Protein AF-A0A2Z4WES2-F1 (afdb_monomer_lite)

Foldseek 3Di:
DFDDDPNDRDPPLNVLVVVLVVLVVVLVVLVCCCPVVVDPDDPVVSVVSVVVSVVSVVVSVVD

Structure (mmCIF, N/CA/C/O backbone):
data_AF-A0A2Z4WES2-F1
#
_entry.id   AF-A0A2Z4WES2-F1
#
loop_
_atom_site.group_PDB
_atom_site.id
_atom_site.type_symbol
_atom_site.label_atom_id
_atom_site.label_alt_id
_atom_site.label_comp_id
_atom_site.label_asym_id
_atom_site.label_entity_id
_atom_site.label_seq_id
_atom_site.pdbx_PDB_ins_code
_atom_site.Cartn_x
_atom_site.Cartn_y
_atom_site.Cartn_z
_atom_site.occupancy
_atom_site.B_iso_or_equiv
_atom_site.auth_seq_id
_atom_site.auth_comp_id
_atom_site.auth_asym_id
_atom_site.auth_atom_id
_atom_site.pdbx_PDB_model_num
ATOM 1 N N . MET A 1 1 ? 17.168 2.018 -12.393 1.00 51.66 1 MET A N 1
ATOM 2 C CA . MET A 1 1 ? 17.907 0.751 -12.594 1.00 51.66 1 MET A CA 1
ATOM 3 C C . MET A 1 1 ? 17.030 -0.217 -13.394 1.00 51.66 1 MET A C 1
ATOM 5 O O . MET A 1 1 ? 15.847 -0.320 -13.104 1.00 51.66 1 MET A O 1
ATOM 9 N N . LYS A 1 2 ? 17.536 -0.875 -14.453 1.00 47.78 2 LYS A N 1
ATOM 10 C CA . LYS A 1 2 ? 16.723 -1.810 -15.264 1.00 47.78 2 LYS A CA 1
ATOM 11 C C . LYS A 1 2 ? 16.725 -3.201 -14.620 1.00 47.78 2 LYS A C 1
ATOM 13 O O . LYS A 1 2 ? 17.773 -3.838 -14.573 1.00 47.78 2 LYS A O 1
ATOM 18 N N . ILE A 1 3 ? 15.572 -3.668 -14.143 1.00 59.00 3 ILE A N 1
ATOM 19 C CA . ILE A 1 3 ? 15.410 -5.015 -13.578 1.00 59.00 3 ILE A CA 1
ATOM 20 C C . ILE A 1 3 ? 14.886 -5.923 -14.701 1.00 59.00 3 ILE A C 1
ATOM 22 O O . ILE A 1 3 ? 13.814 -5.678 -15.250 1.00 59.00 3 ILE A O 1
ATOM 26 N N . LYS A 1 4 ? 15.650 -6.953 -15.082 1.00 52.78 4 LYS A N 1
ATOM 27 C CA . LYS A 1 4 ? 15.202 -7.968 -16.050 1.00 52.78 4 LYS A CA 1
ATOM 28 C C . LYS A 1 4 ? 14.457 -9.073 -15.304 1.00 52.78 4 LYS A C 1
ATOM 30 O O . LYS A 1 4 ? 15.065 -9.778 -14.506 1.00 52.78 4 LYS A O 1
ATOM 35 N N . ILE A 1 5 ? 13.166 -9.229 -15.588 1.00 61.22 5 ILE A N 1
ATOM 36 C CA . ILE A 1 5 ? 12.357 -10.369 -15.142 1.00 61.22 5 ILE A CA 1
ATOM 37 C C . ILE A 1 5 ? 11.832 -11.050 -16.405 1.00 61.22 5 ILE A C 1
ATOM 39 O O . ILE A 1 5 ? 11.181 -10.408 -17.226 1.00 61.22 5 ILE A O 1
ATOM 43 N N . ASP A 1 6 ? 12.160 -12.331 -16.565 1.00 49.44 6 ASP A N 1
ATOM 44 C CA . ASP A 1 6 ? 11.563 -13.237 -17.556 1.00 49.44 6 ASP A CA 1
ATOM 45 C C . ASP A 1 6 ? 11.502 -12.668 -18.995 1.00 49.44 6 ASP A C 1
ATOM 47 O O . ASP A 1 6 ? 10.448 -12.526 -19.613 1.00 49.44 6 ASP A O 1
ATOM 51 N N . ASN A 1 7 ? 12.666 -12.256 -19.514 1.00 54.94 7 ASN A N 1
ATOM 52 C CA . ASN A 1 7 ? 12.877 -11.704 -20.865 1.00 54.94 7 ASN A CA 1
ATOM 53 C C . ASN A 1 7 ? 12.138 -10.399 -21.224 1.00 54.94 7 ASN A C 1
ATOM 55 O O . ASN A 1 7 ? 12.304 -9.905 -22.341 1.00 54.94 7 ASN A O 1
ATOM 59 N N . LYS A 1 8 ? 11.398 -9.777 -20.299 1.00 55.56 8 LYS A N 1
ATOM 60 C CA . LYS A 1 8 ? 10.827 -8.434 -20.480 1.00 55.56 8 LYS A CA 1
ATOM 61 C C . LYS A 1 8 ? 11.659 -7.388 -19.740 1.00 55.56 8 LYS A C 1
ATOM 63 O O . LYS A 1 8 ? 11.981 -7.538 -18.561 1.00 55.56 8 LYS A O 1
ATOM 68 N N . GLU A 1 9 ? 11.998 -6.298 -20.431 1.00 60.84 9 GLU A N 1
ATOM 69 C CA . GLU A 1 9 ? 12.510 -5.094 -19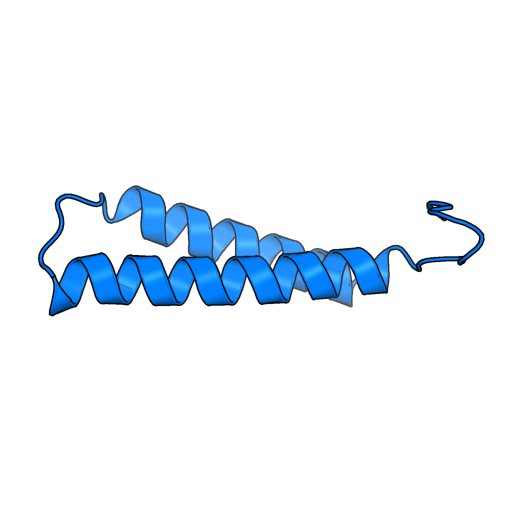.770 1.00 60.84 9 GLU A CA 1
ATOM 70 C C . GLU A 1 9 ? 11.350 -4.426 -19.031 1.00 60.84 9 GLU A C 1
ATOM 72 O O . GLU A 1 9 ? 10.591 -3.644 -19.601 1.00 60.84 9 GLU A O 1
ATOM 77 N N . ILE A 1 10 ? 11.182 -4.764 -17.755 1.00 68.31 10 ILE A N 1
ATOM 78 C CA . ILE A 1 10 ? 10.222 -4.074 -16.906 1.00 68.31 10 ILE A CA 1
ATOM 79 C C . ILE A 1 10 ? 10.900 -2.797 -16.419 1.00 68.31 10 ILE A C 1
ATOM 81 O O . ILE A 1 10 ? 11.913 -2.826 -15.718 1.00 68.31 10 ILE A O 1
ATOM 85 N N . SER A 1 11 ? 10.351 -1.654 -16.829 1.00 69.50 11 SER A N 1
ATOM 86 C CA . SER A 1 11 ? 10.808 -0.365 -16.322 1.00 69.50 11 SER A CA 1
ATOM 87 C C . SER A 1 11 ? 10.553 -0.293 -14.818 1.00 69.50 11 SER A C 1
ATOM 89 O O . SER A 1 11 ? 9.489 -0.685 -14.338 1.00 69.50 11 SER A O 1
ATOM 91 N N . GLU A 1 12 ? 11.506 0.256 -14.072 1.00 73.69 12 GLU A N 1
ATOM 92 C CA . GLU A 1 12 ? 11.390 0.516 -12.633 1.00 73.69 12 GLU A CA 1
ATOM 93 C C . GLU A 1 12 ? 10.106 1.299 -12.311 1.00 73.69 12 GLU A C 1
ATOM 95 O O . GLU A 1 12 ? 9.415 1.009 -11.339 1.00 73.69 12 GLU A O 1
ATOM 100 N N . LYS A 1 13 ? 9.697 2.190 -13.221 1.00 79.00 13 LYS A N 1
ATOM 101 C CA . LYS A 1 13 ? 8.429 2.924 -13.167 1.00 79.00 13 LYS A CA 1
ATOM 102 C C . LYS A 1 13 ? 7.194 2.021 -13.205 1.00 79.00 13 LYS A C 1
ATOM 104 O O . LYS A 1 13 ? 6.216 2.281 -12.512 1.00 79.00 13 LYS A O 1
ATOM 109 N N . MET A 1 14 ? 7.231 0.947 -13.993 1.00 81.25 14 MET A N 1
ATOM 110 C CA . MET A 1 14 ? 6.131 -0.015 -14.091 1.00 81.25 14 MET A CA 1
ATOM 111 C C . MET A 1 14 ? 5.992 -0.826 -12.796 1.00 81.25 14 MET A C 1
ATOM 113 O O . MET A 1 14 ? 4.875 -1.030 -12.328 1.00 81.25 14 MET A O 1
ATOM 117 N N . ILE A 1 15 ? 7.113 -1.211 -12.175 1.00 83.88 15 ILE A N 1
ATOM 118 C CA . ILE A 1 15 ? 7.126 -1.892 -10.868 1.00 83.88 15 ILE A CA 1
ATOM 119 C C . ILE A 1 15 ? 6.616 -0.951 -9.777 1.00 83.88 15 ILE A C 1
ATOM 121 O O . ILE A 1 15 ? 5.762 -1.336 -8.985 1.00 83.88 15 ILE A O 1
ATOM 125 N N . LEU A 1 16 ? 7.091 0.296 -9.757 1.00 85.56 16 LEU A N 1
ATOM 126 C CA . LEU A 1 16 ? 6.661 1.288 -8.775 1.00 85.56 16 LEU A CA 1
ATOM 127 C C . LEU A 1 16 ? 5.165 1.603 -8.898 1.00 85.56 16 LEU A C 1
ATOM 129 O O . LEU A 1 16 ? 4.476 1.641 -7.882 1.00 85.56 16 LEU A O 1
ATOM 133 N N . ASN A 1 17 ? 4.639 1.734 -10.118 1.00 85.75 17 ASN A N 1
ATOM 134 C CA . ASN A 1 17 ? 3.202 1.907 -10.347 1.00 85.75 17 ASN A CA 1
ATOM 135 C C . ASN A 1 17 ? 2.386 0.686 -9.905 1.00 85.75 17 ASN A C 1
ATOM 137 O O . ASN A 1 17 ? 1.314 0.845 -9.322 1.00 85.75 17 ASN A O 1
ATOM 141 N N . PHE A 1 18 ? 2.890 -0.528 -10.143 1.00 87.19 18 PHE A N 1
ATOM 142 C CA . PHE A 1 18 ? 2.246 -1.751 -9.669 1.00 87.19 18 PHE A CA 1
ATOM 143 C C . PHE A 1 18 ? 2.209 -1.810 -8.134 1.00 87.19 18 PHE A C 1
ATOM 145 O O . PHE A 1 18 ? 1.142 -2.004 -7.551 1.00 87.19 18 PHE A O 1
ATOM 152 N N . CYS A 1 19 ? 3.342 -1.563 -7.468 1.00 88.31 19 CYS A N 1
ATOM 153 C CA . CYS A 1 19 ? 3.432 -1.503 -6.008 1.00 88.31 19 CYS A CA 1
ATOM 154 C C . CYS A 1 19 ? 2.541 -0.402 -5.421 1.00 88.31 19 CYS A C 1
ATOM 156 O O . CYS A 1 19 ? 1.879 -0.619 -4.406 1.00 88.31 19 CYS A O 1
ATOM 158 N N . TYR A 1 20 ? 2.477 0.759 -6.076 1.00 88.94 20 TYR A N 1
ATOM 159 C CA . TYR A 1 20 ? 1.582 1.844 -5.695 1.00 88.94 20 TYR A CA 1
ATOM 160 C C . TYR A 1 20 ? 0.119 1.394 -5.744 1.00 88.94 20 TYR A C 1
ATOM 162 O O . TYR A 1 20 ? -0.572 1.486 -4.729 1.00 88.94 20 TYR A O 1
ATOM 170 N N . GLY A 1 21 ? -0.334 0.819 -6.863 1.00 89.44 21 GLY A N 1
ATOM 171 C CA . GLY A 1 21 ? -1.698 0.302 -6.990 1.00 89.44 21 GLY A CA 1
ATOM 172 C C . GLY A 1 21 ? -2.033 -0.754 -5.932 1.00 89.44 21 GLY A C 1
ATOM 173 O O . GLY A 1 21 ? -3.079 -0.683 -5.289 1.00 89.44 21 GLY A O 1
ATOM 174 N N . LEU A 1 22 ? -1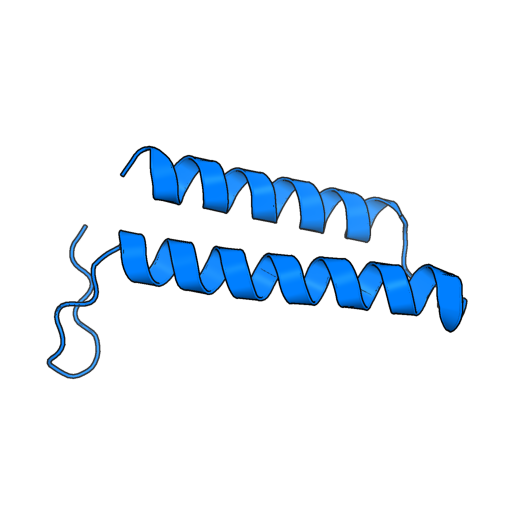.110 -1.683 -5.677 1.00 90.69 22 LEU A N 1
ATOM 175 C CA . LEU A 1 22 ? -1.290 -2.749 -4.691 1.00 90.69 22 LEU A CA 1
ATOM 176 C C . LEU A 1 22 ? -1.359 -2.202 -3.253 1.00 90.69 22 LEU A C 1
ATOM 178 O O . LEU A 1 22 ? -2.198 -2.635 -2.463 1.00 90.69 22 LEU A O 1
ATOM 182 N N . SER A 1 23 ? -0.540 -1.193 -2.934 1.00 90.94 23 SER A N 1
ATOM 183 C CA . SER A 1 23 ? -0.573 -0.499 -1.639 1.00 90.94 23 SER A CA 1
ATOM 184 C C . SER A 1 23 ? -1.877 0.272 -1.413 1.00 90.94 23 SER A C 1
ATOM 186 O O . SER A 1 23 ? -2.413 0.256 -0.307 1.00 90.94 23 SER A O 1
ATOM 188 N N . LEU A 1 24 ? -2.427 0.892 -2.462 1.00 90.06 24 LEU A N 1
ATOM 189 C CA . LEU A 1 24 ? -3.699 1.614 -2.418 1.00 90.06 24 LEU A CA 1
ATOM 190 C C . LEU A 1 24 ? -4.854 0.666 -2.083 1.00 90.06 24 LEU A C 1
ATOM 192 O O . LEU A 1 24 ? -5.624 0.925 -1.159 1.00 90.06 24 LEU A O 1
ATOM 196 N N . VAL A 1 25 ? -4.918 -0.473 -2.780 1.00 93.25 25 VAL A N 1
ATOM 197 C CA . VAL A 1 25 ? -5.933 -1.510 -2.545 1.00 93.25 25 VAL A CA 1
ATOM 198 C C . VAL A 1 25 ? -5.827 -2.074 -1.127 1.00 93.25 25 VAL A C 1
ATOM 200 O O . VAL A 1 25 ? -6.845 -2.223 -0.450 1.00 93.25 25 VAL A O 1
ATOM 203 N N . ALA A 1 26 ? -4.609 -2.343 -0.647 1.00 90.81 26 ALA A N 1
ATOM 204 C CA . ALA A 1 26 ? -4.380 -2.798 0.723 1.00 90.81 26 ALA A CA 1
ATOM 205 C C . ALA A 1 26 ? -4.813 -1.751 1.763 1.00 90.81 26 ALA A C 1
ATOM 207 O O . ALA A 1 26 ? -5.422 -2.087 2.776 1.00 90.81 26 ALA A O 1
ATOM 208 N N . CYS A 1 27 ? -4.553 -0.469 1.509 1.00 91.56 27 CYS A N 1
ATOM 209 C CA . CYS A 1 27 ? -4.934 0.591 2.430 1.00 91.56 27 CYS A CA 1
ATOM 210 C C . CYS A 1 27 ? -6.458 0.756 2.522 1.00 91.56 27 CYS A C 1
ATOM 212 O O . CYS A 1 27 ? -7.008 0.864 3.621 1.00 91.56 27 CYS A O 1
ATOM 214 N N . SER A 1 28 ? -7.152 0.730 1.380 1.00 90.94 28 SER A N 1
ATOM 215 C CA . SER A 1 28 ? -8.615 0.786 1.334 1.00 90.94 28 SER A CA 1
ATOM 216 C C . SER A 1 28 ? -9.250 -0.427 2.013 1.00 90.94 28 SER A C 1
ATOM 218 O O . SER A 1 28 ? -10.205 -0.267 2.773 1.00 90.94 28 SER A O 1
ATOM 220 N N . SER A 1 29 ? -8.712 -1.633 1.804 1.00 92.12 29 SER A N 1
ATOM 221 C CA . SER A 1 29 ? -9.246 -2.844 2.433 1.00 92.12 29 SER A CA 1
ATOM 222 C C . SER A 1 29 ? -9.043 -2.847 3.950 1.00 92.12 29 SER A C 1
ATOM 224 O O . SER A 1 29 ? -9.985 -3.165 4.672 1.00 92.12 29 SER A O 1
ATOM 226 N N . LEU A 1 30 ? -7.882 -2.407 4.453 1.00 91.00 30 LEU A N 1
ATOM 227 C CA . LEU A 1 30 ? -7.627 -2.238 5.890 1.00 91.00 30 LEU A CA 1
ATOM 228 C C . LEU A 1 30 ? -8.572 -1.212 6.529 1.00 91.00 30 LEU A C 1
ATOM 230 O O . LEU A 1 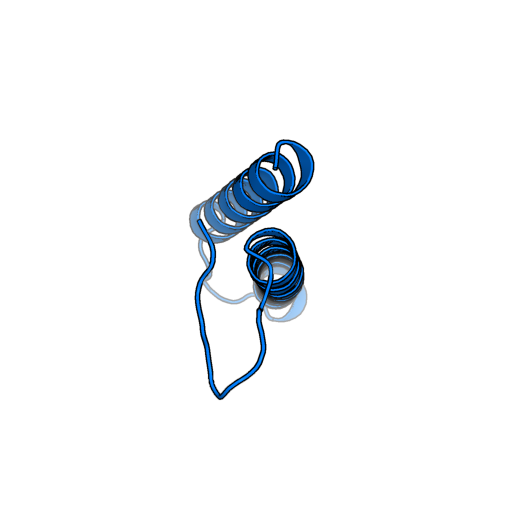30 ? -9.066 -1.433 7.635 1.00 91.00 30 LEU A O 1
ATOM 234 N N . PHE A 1 31 ? -8.852 -0.108 5.832 1.00 91.25 31 PHE A N 1
ATOM 235 C CA . PHE A 1 31 ? -9.784 0.920 6.295 1.00 91.25 31 PHE A CA 1
ATOM 236 C C . PHE A 1 31 ? -11.224 0.389 6.375 1.00 91.25 31 PHE A C 1
ATOM 238 O O . PHE A 1 31 ? -11.896 0.570 7.392 1.00 91.25 31 PHE A O 1
ATOM 245 N N . ILE A 1 32 ? -11.672 -0.348 5.351 1.00 92.25 32 ILE A N 1
ATOM 246 C CA . ILE A 1 32 ? -12.980 -1.022 5.341 1.00 92.25 32 ILE A CA 1
ATOM 247 C C . ILE A 1 32 ? -13.055 -2.067 6.458 1.00 92.25 32 ILE A C 1
ATOM 249 O O . ILE A 1 32 ? -14.027 -2.082 7.209 1.00 92.25 32 ILE A O 1
ATOM 253 N N . LEU A 1 33 ? -12.029 -2.907 6.629 1.00 92.69 33 LEU A N 1
ATOM 254 C CA . LEU A 1 33 ? -11.985 -3.901 7.707 1.00 92.69 33 LEU A CA 1
ATOM 255 C C . LEU A 1 33 ? -12.082 -3.241 9.088 1.00 92.69 33 LEU A C 1
ATOM 257 O O . LEU A 1 33 ? -12.696 -3.793 10.005 1.00 92.69 33 LEU A O 1
ATOM 261 N N . LYS A 1 34 ? -11.455 -2.072 9.255 1.00 89.31 34 LYS A N 1
ATOM 262 C CA . LYS A 1 34 ? -11.465 -1.329 10.514 1.00 89.31 34 LYS A CA 1
ATOM 263 C C . LYS A 1 34 ? -12.832 -0.717 10.815 1.00 89.31 34 LYS A C 1
ATOM 265 O O . LYS A 1 34 ? -13.268 -0.798 11.956 1.00 89.31 34 LYS A O 1
ATOM 270 N N . ILE A 1 35 ? -13.488 -0.113 9.824 1.00 89.81 35 ILE A N 1
ATOM 271 C CA 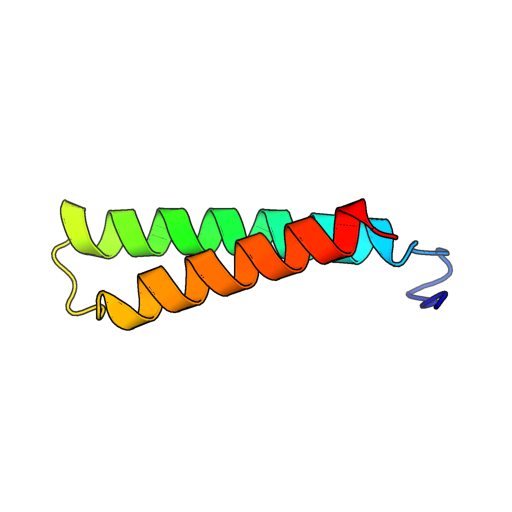. ILE A 1 35 ? -14.758 0.609 10.009 1.00 89.81 35 ILE A CA 1
ATOM 272 C C . ILE A 1 35 ? -15.960 -0.331 9.943 1.00 89.81 35 ILE A C 1
ATOM 274 O O . ILE A 1 35 ? -16.800 -0.311 10.836 1.00 89.81 35 ILE A O 1
ATOM 278 N N . VAL A 1 36 ? -16.047 -1.153 8.895 1.00 91.56 36 VAL A N 1
ATOM 279 C CA . VAL A 1 36 ? -17.226 -1.982 8.601 1.00 91.56 36 VAL A CA 1
ATOM 280 C C . VAL A 1 36 ? -17.236 -3.243 9.454 1.00 91.56 36 VAL A C 1
ATOM 282 O O . VAL A 1 36 ? -18.251 -3.578 10.054 1.00 91.56 36 VAL A O 1
ATOM 285 N N . LEU A 1 37 ? -16.099 -3.938 9.534 1.00 86.81 37 LEU A N 1
ATOM 286 C CA . LEU A 1 37 ? -15.981 -5.199 10.280 1.00 86.81 37 LEU A CA 1
ATOM 287 C C . LEU A 1 37 ? -15.493 -4.995 11.722 1.00 86.81 37 LEU A C 1
ATOM 289 O O . LEU A 1 37 ? -15.282 -5.969 12.442 1.00 86.81 37 LEU A O 1
ATOM 293 N N . ASN A 1 38 ? -15.296 -3.737 12.138 1.00 85.88 38 ASN A N 1
ATOM 294 C CA . ASN A 1 38 ? -14.834 -3.329 13.467 1.00 85.88 38 ASN A CA 1
ATOM 295 C C . ASN A 1 38 ? -13.624 -4.135 13.981 1.00 85.88 38 ASN A C 1
ATOM 297 O O . ASN A 1 38 ? -13.500 -4.461 15.165 1.00 85.88 38 ASN A O 1
ATOM 301 N N . THR A 1 39 ? -12.724 -4.508 13.069 1.00 86.62 39 THR A N 1
ATOM 302 C CA . THR A 1 39 ? -11.564 -5.335 13.411 1.00 86.62 39 THR A CA 1
ATOM 303 C C . THR A 1 39 ? -10.560 -4.552 14.263 1.00 86.62 39 THR A C 1
ATOM 305 O O . THR A 1 39 ? -10.423 -3.325 14.175 1.00 86.62 39 THR A O 1
ATOM 308 N N . ARG A 1 40 ? -9.800 -5.262 15.108 1.00 87.12 40 ARG A N 1
ATOM 309 C CA . ARG A 1 40 ? -8.771 -4.677 15.994 1.00 87.12 40 ARG A CA 1
ATOM 310 C C . ARG A 1 40 ? -7.486 -4.289 15.247 1.00 87.12 40 ARG A C 1
ATOM 312 O O . ARG A 1 40 ? -6.384 -4.492 15.740 1.00 87.12 40 ARG A O 1
ATOM 319 N N . ILE A 1 41 ? -7.615 -3.716 14.056 1.00 87.50 41 ILE A N 1
ATOM 320 C CA . ILE A 1 41 ? -6.493 -3.129 13.325 1.00 87.50 41 ILE A CA 1
ATOM 321 C C . ILE A 1 41 ? -6.144 -1.791 13.982 1.00 87.50 41 ILE A C 1
ATOM 323 O O . ILE A 1 41 ? -7.032 -1.004 14.321 1.00 87.50 41 ILE A O 1
ATOM 327 N N . SER A 1 42 ? -4.858 -1.532 14.203 1.00 90.31 42 SER A N 1
ATOM 328 C CA . SER A 1 42 ? -4.408 -0.247 14.740 1.00 90.31 42 SER A CA 1
ATOM 329 C C . SER A 1 42 ? -4.498 0.842 13.671 1.00 90.31 42 SER A C 1
ATOM 331 O O . SER A 1 42 ? -4.071 0.635 12.535 1.00 90.31 42 SER A O 1
ATOM 333 N N . TRP A 1 43 ? -4.979 2.029 14.046 1.00 85.50 43 TRP A N 1
ATOM 334 C CA . TRP A 1 43 ? -4.948 3.214 13.181 1.00 85.50 43 TRP A CA 1
ATOM 335 C C . TRP A 1 43 ? -3.529 3.563 12.723 1.00 85.50 43 TRP A C 1
ATOM 337 O O . TRP A 1 43 ? -3.345 4.014 11.596 1.00 85.50 43 TRP A O 1
ATOM 347 N N . PHE A 1 44 ? -2.522 3.268 13.550 1.00 90.06 44 PHE A N 1
ATOM 348 C CA . PHE A 1 44 ? -1.116 3.426 13.184 1.00 90.06 44 PHE A CA 1
ATOM 349 C C . PHE A 1 44 ? -0.746 2.609 11.939 1.00 90.06 44 PHE A C 1
ATOM 351 O O . PHE A 1 44 ? -0.030 3.100 11.075 1.00 90.06 44 PHE A O 1
ATOM 358 N N . LEU A 1 45 ? -1.279 1.390 11.807 1.00 89.06 45 LEU A N 1
ATOM 359 C CA . LEU A 1 45 ? -0.987 0.503 10.680 1.00 89.06 45 LEU A CA 1
ATOM 360 C C . LEU A 1 45 ? -1.601 1.028 9.372 1.00 89.06 45 LEU A C 1
ATOM 362 O O . LEU A 1 45 ? -0.975 0.948 8.319 1.00 89.06 45 LEU A O 1
ATOM 366 N N . ILE A 1 46 ? -2.793 1.629 9.452 1.00 88.38 46 ILE A N 1
ATOM 367 C CA . ILE A 1 46 ? -3.459 2.281 8.313 1.00 88.38 46 ILE A CA 1
ATOM 368 C C . ILE A 1 46 ? -2.678 3.534 7.892 1.00 88.38 46 ILE A C 1
ATOM 370 O O . ILE A 1 46 ? -2.400 3.715 6.710 1.00 88.38 46 ILE A O 1
ATOM 374 N N . ILE A 1 47 ? -2.257 4.367 8.849 1.00 91.06 47 ILE A N 1
ATOM 375 C CA . ILE A 1 47 ? -1.443 5.561 8.572 1.00 91.06 47 ILE A CA 1
ATOM 376 C C . ILE A 1 47 ? -0.101 5.167 7.952 1.00 91.06 47 ILE A C 1
ATOM 378 O O . ILE A 1 47 ? 0.311 5.756 6.957 1.00 91.06 47 ILE A O 1
ATOM 382 N N . PHE A 1 48 ? 0.561 4.144 8.491 1.00 92.00 48 PHE A N 1
ATOM 383 C CA . PHE A 1 48 ? 1.808 3.635 7.930 1.00 92.00 48 PHE A CA 1
ATOM 384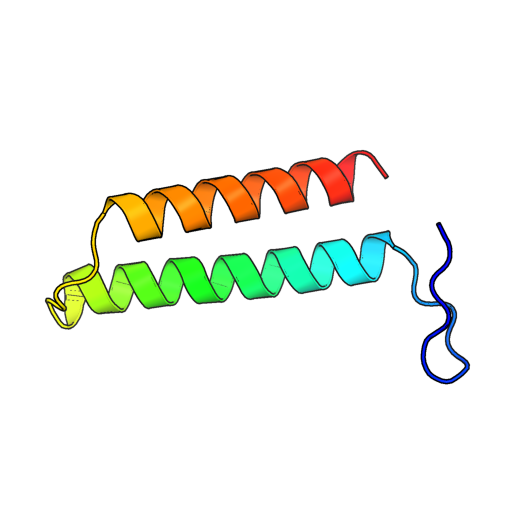 C C . PHE A 1 48 ? 1.618 3.164 6.479 1.00 92.00 48 PHE A 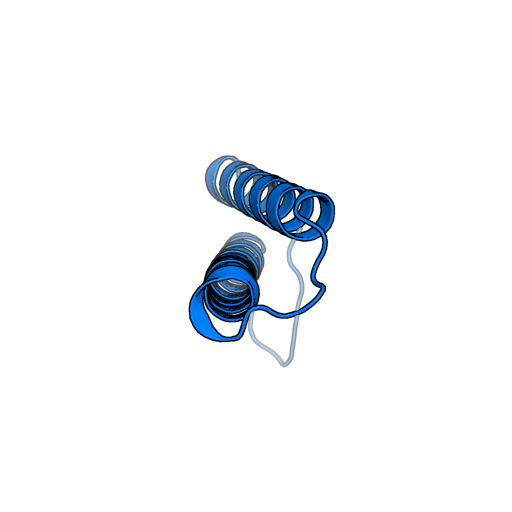C 1
ATOM 386 O O . PHE A 1 48 ? 2.405 3.530 5.609 1.00 92.00 48 PHE A O 1
ATOM 393 N N . CYS A 1 49 ? 0.526 2.444 6.195 1.00 91.00 49 CYS A N 1
ATOM 394 C CA . CYS A 1 49 ? 0.169 2.013 4.842 1.00 91.00 49 CYS A CA 1
ATOM 395 C C . CYS A 1 49 ? -0.058 3.201 3.882 1.00 91.00 49 CYS A C 1
ATOM 397 O O . CYS A 1 49 ? 0.485 3.203 2.774 1.00 91.00 49 CYS A O 1
ATOM 399 N N . LEU A 1 50 ? -0.768 4.250 4.323 1.00 89.00 50 LEU A N 1
ATOM 400 C CA . LEU A 1 50 ? -0.950 5.492 3.555 1.00 89.00 50 LEU A CA 1
ATOM 401 C C . LEU A 1 50 ? 0.386 6.173 3.239 1.00 89.00 50 LEU A C 1
ATOM 403 O O . LEU A 1 50 ? 0.628 6.567 2.098 1.00 89.00 50 LEU A O 1
ATOM 407 N N . VAL A 1 51 ? 1.268 6.294 4.233 1.00 92.19 51 VAL A N 1
ATOM 408 C CA . VAL A 1 51 ? 2.583 6.929 4.067 1.00 92.19 51 VAL A CA 1
ATOM 409 C C . VAL A 1 51 ? 3.455 6.137 3.090 1.00 92.19 51 VAL A C 1
ATOM 411 O O . VAL A 1 51 ? 4.086 6.736 2.219 1.00 92.19 51 VAL A O 1
ATOM 414 N N . SER A 1 52 ? 3.454 4.802 3.168 1.00 90.12 52 SER A N 1
ATOM 415 C CA . SER A 1 52 ? 4.156 3.958 2.193 1.00 90.12 52 SER A CA 1
ATOM 416 C C . SER A 1 52 ? 3.615 4.148 0.773 1.00 90.12 52 SER A C 1
ATOM 418 O O . SER A 1 52 ? 4.402 4.286 -0.161 1.00 90.12 52 SER A O 1
ATOM 420 N N . SER A 1 53 ? 2.292 4.225 0.596 1.00 89.00 53 SER A N 1
ATOM 421 C CA . SER A 1 53 ? 1.677 4.467 -0.716 1.00 89.00 53 SER A CA 1
ATOM 422 C C . SER A 1 53 ? 2.086 5.824 -1.308 1.00 89.00 53 SER A C 1
ATOM 424 O O . SER A 1 53 ? 2.506 5.899 -2.464 1.00 89.00 53 SER A O 1
ATOM 426 N N . LEU A 1 54 ? 2.076 6.890 -0.499 1.00 88.19 54 LEU A N 1
ATOM 427 C CA . LEU A 1 54 ? 2.546 8.221 -0.906 1.00 88.19 54 LEU A CA 1
ATOM 428 C C . LEU A 1 54 ? 4.039 8.235 -1.265 1.00 88.19 54 LEU A C 1
ATOM 430 O O . LEU A 1 54 ? 4.442 8.926 -2.203 1.00 88.19 54 LEU A O 1
ATOM 434 N N . TYR A 1 55 ? 4.859 7.460 -0.552 1.00 89.88 55 TYR A N 1
ATOM 435 C CA . TYR A 1 55 ? 6.277 7.311 -0.867 1.00 89.88 55 TYR A CA 1
ATOM 436 C C . TYR A 1 55 ? 6.485 6.646 -2.235 1.00 89.88 55 TYR A C 1
ATOM 438 O O . TYR A 1 55 ? 7.218 7.185 -3.064 1.00 89.88 55 TYR A O 1
ATOM 446 N N . PHE A 1 56 ? 5.792 5.534 -2.511 1.00 86.19 56 PHE A N 1
ATOM 447 C CA . PHE A 1 56 ? 5.863 4.864 -3.814 1.00 86.19 56 PHE A CA 1
ATOM 448 C C . PHE A 1 56 ? 5.353 5.747 -4.953 1.00 86.19 56 PHE A C 1
ATOM 450 O O . PHE A 1 56 ? 5.972 5.772 -6.012 1.00 86.19 56 PHE A O 1
ATOM 457 N N . TYR A 1 57 ? 4.289 6.522 -4.727 1.00 86.75 57 TYR A N 1
ATOM 458 C CA . TYR A 1 57 ? 3.794 7.495 -5.702 1.00 86.75 57 TYR A CA 1
ATOM 459 C C . TYR A 1 57 ? 4.845 8.556 -6.040 1.00 86.75 57 TYR A C 1
ATOM 461 O O . TYR A 1 57 ? 5.138 8.810 -7.209 1.00 86.75 57 TYR A O 1
ATOM 469 N N . LYS A 1 58 ? 5.465 9.151 -5.014 1.00 88.31 58 LYS A N 1
ATOM 470 C CA . LYS A 1 58 ? 6.518 10.154 -5.203 1.00 88.31 58 LYS A CA 1
ATOM 471 C C . LYS A 1 58 ? 7.722 9.568 -5.942 1.00 88.31 58 LYS A C 1
ATOM 473 O O . LYS A 1 58 ? 8.284 10.232 -6.809 1.00 88.31 58 LYS A O 1
ATOM 478 N N . LEU A 1 59 ? 8.093 8.328 -5.627 1.00 85.31 59 LEU A N 1
ATOM 479 C CA . LEU A 1 59 ? 9.201 7.628 -6.271 1.00 85.31 59 LEU A CA 1
ATOM 480 C C . LEU A 1 59 ? 8.888 7.267 -7.735 1.00 85.31 59 LEU A C 1
ATOM 482 O O . LEU A 1 59 ? 9.755 7.404 -8.588 1.00 85.31 59 LEU A O 1
ATOM 486 N N . ALA A 1 60 ? 7.650 6.869 -8.041 1.00 80.88 60 ALA A N 1
ATOM 487 C CA . ALA A 1 60 ? 7.192 6.576 -9.401 1.00 80.88 60 ALA A CA 1
ATOM 488 C C . ALA A 1 60 ? 7.104 7.823 -10.295 1.00 80.88 60 ALA A C 1
ATOM 490 O O . ALA A 1 60 ? 7.259 7.722 -11.511 1.00 80.88 60 ALA A O 1
ATOM 491 N N . ASN A 1 61 ? 6.810 8.984 -9.702 1.00 81.06 61 ASN A N 1
ATOM 492 C CA . ASN A 1 61 ? 6.654 10.237 -10.435 1.00 81.06 61 ASN A CA 1
ATOM 493 C C . ASN A 1 61 ? 7.984 10.976 -10.659 1.00 81.06 61 ASN A C 1
ATOM 495 O O . ASN A 1 61 ? 8.134 11.665 -11.662 1.00 81.06 61 ASN A O 1
ATOM 499 N N . ASN A 1 62 ? 8.944 10.833 -9.740 1.00 79.06 62 ASN A N 1
ATOM 500 C CA . ASN A 1 62 ? 10.276 11.434 -9.871 1.00 79.06 62 ASN A CA 1
ATOM 501 C C . ASN A 1 62 ? 11.245 10.622 -10.758 1.00 79.06 62 ASN A C 1
ATOM 503 O O . ASN A 1 62 ? 12.302 11.149 -11.101 1.00 79.06 62 ASN A O 1
ATOM 507 N N . ASN A 1 63 ? 10.893 9.380 -11.115 1.00 59.47 63 ASN A N 1
ATOM 508 C CA . ASN A 1 63 ? 11.640 8.486 -12.015 1.00 59.47 63 ASN A CA 1
ATOM 509 C C . ASN A 1 63 ? 10.924 8.299 -13.368 1.00 59.47 63 ASN A C 1
ATOM 511 O O . ASN A 1 63 ? 11.623 7.997 -14.357 1.00 59.47 63 ASN A O 1
#

Secondary structure (DSSP, 8-state):
--EEETTEEE-HHHHHHHHHHHHHHHHHHHHHHHHTS-----HHHHHHHHHHHHHHHHHHHH-

Sequence (63 aa):
MKIKIDNKEISEKMILNFCYGLSLVACSSLFILKIVLNTRISWFLIIFCLVSSLYFYKLANNN

Radius of gyration: 14.66 Å; chains: 1; bounding box: 35×25×37 Å

pLDDT: mean 82.21, std 12.82, range [47.78, 93.25]